Protein AF-A0AAV1J8N4-F1 (afdb_monomer_lite)

Organism: NCBI:txid320188

Foldseek 3Di:
DVVVVVVVVVVVVVVVVVVVVVVVVLVVLVVVVVVVVVVPDDPDDDPDPDPDPDPDDPPPVVVLVVLLVVLVVVDVVVVVCPVVPDDSVVSVVDDSVVSVDDDDDPSVVVSVVSVVVVCVVVVVVVVVVVVVVVVD

Secondary structure (DSSP, 8-state):
--HHHHHHHHHHHHHHHHHHHHHHHHHHHHHHHHHHHHTT-----SSS-SS-TTSTTTTHHHHHHHHHHHHHHHS-HHHHTTTSS--THHHHTS-TTGGGSPPPPHHHHHHHHHHHHHHHHHHHHHHHHHHHHH--

Structure (mmCIF, N/CA/C/O backbone):
data_AF-A0AAV1J8N4-F1
#
_entry.id   AF-A0AAV1J8N4-F1
#
loop_
_atom_site.group_PDB
_atom_site.id
_atom_site.type_symbol
_atom_site.label_atom_id
_atom_site.label_alt_id
_atom_site.label_comp_id
_atom_site.label_asym_id
_atom_site.label_entity_id
_atom_site.label_seq_id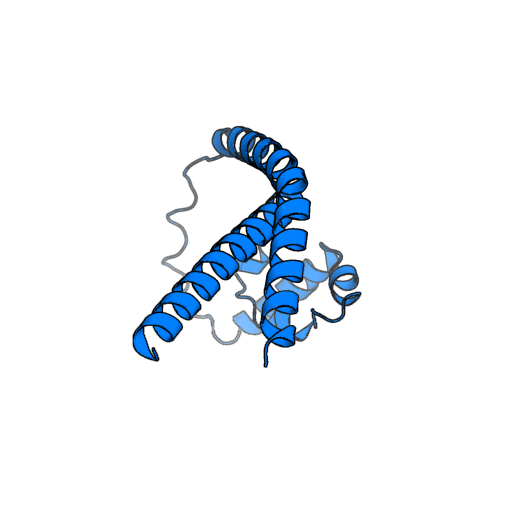
_atom_site.pdbx_PDB_ins_code
_atom_site.Cartn_x
_atom_site.Cartn_y
_atom_site.Cartn_z
_atom_site.occupancy
_atom_site.B_iso_or_equiv
_atom_site.auth_seq_id
_atom_site.auth_comp_id
_atom_site.auth_asym_id
_atom_site.auth_atom_id
_atom_site.pdbx_PDB_model_num
ATOM 1 N N . MET A 1 1 ? 4.725 -0.626 -37.071 1.00 49.56 1 MET A N 1
ATOM 2 C CA . MET A 1 1 ? 5.434 -0.814 -35.779 1.00 49.56 1 MET A CA 1
ATOM 3 C C . MET A 1 1 ? 5.907 0.474 -35.093 1.00 49.56 1 MET A C 1
ATOM 5 O O . MET A 1 1 ? 6.277 0.394 -33.935 1.00 49.56 1 MET A O 1
ATOM 9 N N . ARG A 1 2 ? 5.857 1.662 -35.720 1.00 49.22 2 ARG A N 1
ATOM 10 C CA . ARG A 1 2 ? 6.319 2.912 -35.079 1.00 49.22 2 ARG A CA 1
ATOM 11 C C . ARG A 1 2 ? 5.316 3.543 -34.095 1.00 49.22 2 ARG A C 1
ATOM 13 O O . ARG A 1 2 ? 5.742 4.143 -33.124 1.00 49.22 2 ARG A O 1
ATOM 20 N N . ALA A 1 3 ? 4.008 3.329 -34.265 1.00 41.22 3 ALA A N 1
ATOM 21 C CA . ALA A 1 3 ? 2.974 3.948 -33.421 1.00 41.22 3 ALA A CA 1
ATOM 22 C C . ALA A 1 3 ? 2.861 3.379 -31.986 1.00 41.22 3 ALA A C 1
ATOM 24 O O . ALA A 1 3 ? 2.411 4.082 -31.089 1.00 41.22 3 ALA A O 1
ATOM 25 N N . LYS A 1 4 ? 3.300 2.133 -31.736 1.00 46.66 4 LYS A N 1
ATOM 26 C CA . LYS A 1 4 ? 3.218 1.513 -30.396 1.00 46.66 4 LYS A CA 1
ATOM 27 C C . LYS A 1 4 ? 4.256 2.065 -29.409 1.00 46.66 4 LYS A C 1
ATOM 29 O O . LYS A 1 4 ? 3.995 2.079 -28.213 1.00 46.66 4 LYS A O 1
ATOM 34 N N . LEU A 1 5 ? 5.396 2.558 -29.904 1.00 47.88 5 LEU A N 1
ATOM 35 C CA . LEU A 1 5 ? 6.449 3.141 -29.064 1.00 47.88 5 LEU A CA 1
ATOM 36 C C . LEU A 1 5 ? 6.056 4.530 -28.532 1.00 47.88 5 LEU A C 1
ATOM 38 O O . LEU A 1 5 ? 6.315 4.848 -27.376 1.00 47.88 5 LEU A O 1
ATOM 42 N N . PHE A 1 6 ? 5.380 5.333 -29.359 1.00 48.75 6 PHE A N 1
ATOM 43 C CA . PHE A 1 6 ? 4.929 6.673 -28.971 1.00 48.75 6 PHE A CA 1
ATOM 44 C C . PHE A 1 6 ? 3.809 6.638 -27.930 1.00 48.75 6 PHE A C 1
ATOM 46 O O . PHE A 1 6 ? 3.775 7.496 -27.056 1.00 48.75 6 PHE A O 1
ATOM 53 N N . PHE A 1 7 ? 2.940 5.624 -27.967 1.00 51.53 7 PHE A N 1
ATOM 54 C CA . PHE A 1 7 ? 1.865 5.478 -26.983 1.00 51.53 7 PHE A CA 1
ATOM 55 C C . PHE A 1 7 ? 2.405 5.164 -25.577 1.00 51.53 7 PHE A C 1
ATOM 57 O O . PHE A 1 7 ? 1.922 5.715 -24.593 1.00 51.53 7 PHE A O 1
ATOM 64 N N . GLY A 1 8 ? 3.461 4.344 -25.486 1.00 51.50 8 GLY A N 1
ATOM 65 C CA . GLY A 1 8 ? 4.155 4.081 -24.221 1.00 51.50 8 GLY A CA 1
ATOM 66 C C . GLY A 1 8 ? 4.876 5.317 -23.677 1.00 51.50 8 GLY A C 1
ATOM 67 O O . GLY A 1 8 ? 4.789 5.599 -22.488 1.00 51.50 8 GLY A O 1
ATOM 68 N N . PHE A 1 9 ? 5.517 6.099 -24.550 1.00 52.81 9 PHE A N 1
ATOM 69 C CA . PHE A 1 9 ? 6.196 7.335 -24.155 1.00 52.81 9 PHE A CA 1
ATOM 70 C C . PHE A 1 9 ? 5.212 8.400 -23.647 1.00 52.81 9 PHE A C 1
ATOM 72 O O . PHE A 1 9 ? 5.479 9.029 -22.633 1.00 52.81 9 PHE A O 1
ATOM 79 N N . PHE A 1 10 ? 4.048 8.546 -24.292 1.00 52.50 10 PHE A N 1
ATOM 80 C CA . PHE A 1 10 ? 3.038 9.546 -23.925 1.00 52.50 10 PHE A CA 1
ATOM 81 C C . PHE A 1 10 ? 2.363 9.252 -22.575 1.00 52.50 10 PHE A C 1
ATOM 83 O O . PHE A 1 10 ? 2.146 10.170 -21.786 1.00 52.50 10 PHE A O 1
ATOM 90 N N . ILE A 1 11 ? 2.079 7.976 -22.277 1.00 58.06 11 ILE A N 1
ATOM 91 C CA . ILE A 1 11 ? 1.558 7.559 -20.963 1.00 58.06 11 ILE A CA 1
ATOM 92 C C . ILE A 1 11 ? 2.599 7.831 -19.874 1.00 58.06 11 ILE A C 1
ATOM 94 O O . ILE A 1 11 ? 2.262 8.388 -18.837 1.00 58.06 11 ILE A O 1
ATOM 98 N N . VAL A 1 12 ? 3.869 7.507 -20.128 1.00 54.66 12 VAL A N 1
ATOM 99 C CA . VAL A 1 12 ? 4.956 7.697 -19.158 1.00 54.66 12 VAL A CA 1
ATOM 100 C C . VAL A 1 12 ? 5.231 9.180 -18.904 1.00 54.66 12 VAL A C 1
ATOM 102 O O . VAL A 1 12 ? 5.357 9.575 -17.750 1.00 54.66 12 VAL A O 1
ATOM 105 N N . THR A 1 13 ? 5.247 10.031 -19.933 1.00 55.69 13 THR A N 1
ATOM 106 C CA . THR A 1 13 ? 5.414 11.479 -19.736 1.00 55.69 13 THR A CA 1
ATOM 107 C C . THR A 1 13 ? 4.216 12.105 -19.033 1.00 55.69 13 THR A C 1
ATOM 109 O O . THR A 1 13 ? 4.415 12.966 -18.187 1.00 55.69 13 THR A O 1
ATOM 112 N N . ALA A 1 14 ? 2.988 11.653 -19.312 1.00 54.84 14 ALA A N 1
ATOM 113 C CA . ALA A 1 14 ? 1.802 12.110 -18.586 1.00 54.84 14 ALA A CA 1
ATOM 114 C C . ALA A 1 14 ? 1.826 11.662 -17.113 1.00 54.84 14 ALA A C 1
ATOM 116 O O . ALA A 1 14 ? 1.479 12.441 -16.232 1.00 54.84 14 ALA A O 1
ATOM 117 N N . SER A 1 15 ? 2.303 10.445 -16.826 1.00 56.62 15 SER A N 1
ATOM 118 C CA . SER A 1 15 ? 2.515 9.969 -15.455 1.00 56.62 15 SER A CA 1
ATOM 119 C C . SER A 1 15 ? 3.618 10.735 -14.728 1.00 56.62 15 SER A C 1
ATOM 121 O O . SER A 1 15 ? 3.461 10.972 -13.539 1.00 56.62 15 SER A O 1
ATOM 123 N N . ILE A 1 16 ? 4.692 11.145 -15.413 1.00 55.09 16 ILE A N 1
ATOM 124 C CA . ILE A 1 16 ? 5.792 11.944 -14.843 1.00 55.09 16 ILE A CA 1
ATOM 125 C C . ILE A 1 16 ? 5.352 13.393 -14.585 1.00 55.09 16 ILE A C 1
ATOM 127 O O . ILE A 1 16 ? 5.598 13.901 -13.497 1.00 55.09 16 ILE A O 1
ATOM 131 N N . LEU A 1 17 ? 4.634 14.023 -15.522 1.00 53.66 17 LEU A N 1
ATOM 132 C CA . LEU A 1 17 ? 4.079 15.374 -15.351 1.00 53.66 17 LEU A CA 1
ATOM 133 C C . LEU A 1 17 ? 3.007 15.428 -14.252 1.00 53.66 17 LEU A C 1
ATOM 135 O O . LEU A 1 17 ? 3.000 16.366 -13.467 1.00 53.66 17 LEU A O 1
ATOM 139 N N . CYS A 1 18 ? 2.150 14.406 -14.123 1.00 51.72 18 CYS A N 1
ATOM 140 C CA . CYS A 1 18 ? 1.271 14.284 -12.953 1.00 51.72 18 CYS A CA 1
ATOM 141 C C . CYS A 1 18 ? 2.035 13.909 -11.671 1.00 51.72 18 CYS A C 1
ATOM 143 O O . CYS A 1 18 ? 1.559 14.202 -10.578 1.00 51.72 18 CYS A O 1
ATOM 145 N N . CYS A 1 19 ? 3.196 13.256 -11.776 1.00 46.78 19 CYS A N 1
ATOM 146 C CA . CYS A 1 19 ? 4.020 12.906 -10.621 1.00 46.78 19 CYS A CA 1
ATOM 147 C C . CYS A 1 19 ? 4.691 14.128 -10.006 1.00 46.78 19 CYS A C 1
ATOM 149 O O . CYS A 1 19 ? 4.812 14.160 -8.795 1.00 46.78 19 CYS A O 1
ATOM 151 N N . GLU A 1 20 ? 5.142 15.108 -10.789 1.00 52.09 20 GLU A N 1
ATOM 152 C CA . GLU A 1 20 ? 5.935 16.231 -10.268 1.00 52.09 20 GLU A CA 1
ATOM 153 C C . GLU A 1 20 ? 5.141 17.100 -9.270 1.00 52.09 20 GLU A C 1
ATOM 155 O O . GLU A 1 20 ? 5.650 17.419 -8.195 1.00 52.09 20 GLU A O 1
ATOM 160 N N . ASP A 1 21 ? 3.854 17.349 -9.544 1.00 54.28 21 ASP A N 1
ATOM 161 C CA . ASP A 1 21 ? 2.929 18.006 -8.604 1.00 54.28 21 ASP A CA 1
ATOM 162 C C . ASP A 1 21 ? 2.623 17.135 -7.370 1.00 54.28 21 ASP A C 1
ATOM 164 O O . ASP A 1 21 ? 2.576 17.611 -6.233 1.00 54.28 21 ASP A O 1
ATOM 168 N N . VAL A 1 22 ? 2.456 15.827 -7.575 1.00 54.03 22 VAL A N 1
ATOM 169 C CA . VAL A 1 22 ? 2.118 14.870 -6.510 1.00 54.03 22 VAL A CA 1
ATOM 170 C C . VAL A 1 22 ? 3.316 14.598 -5.589 1.00 54.03 22 VAL A C 1
ATOM 172 O O . VAL A 1 22 ? 3.148 14.455 -4.379 1.00 54.03 22 VAL A O 1
ATOM 175 N N . TYR A 1 23 ? 4.536 14.571 -6.123 1.00 57.00 23 TYR A N 1
ATOM 176 C CA . TYR A 1 23 ? 5.769 14.338 -5.375 1.00 57.00 23 TYR A CA 1
ATOM 177 C C . TYR A 1 23 ? 6.017 15.444 -4.365 1.00 57.00 23 TYR A C 1
ATOM 179 O O . TYR A 1 23 ? 6.285 15.134 -3.209 1.00 57.00 23 TYR A O 1
ATOM 187 N N . GLY A 1 24 ? 5.898 16.709 -4.781 1.00 58.31 24 GLY A N 1
ATOM 188 C CA . GLY A 1 24 ? 6.074 17.846 -3.882 1.00 58.31 24 GLY A CA 1
ATOM 189 C C . GLY A 1 24 ? 5.105 17.774 -2.705 1.00 58.31 24 GLY A C 1
ATOM 190 O O . GLY A 1 24 ? 5.514 17.877 -1.553 1.00 58.31 24 GLY A O 1
ATOM 191 N N . GLN A 1 25 ? 3.831 17.498 -2.979 1.00 58.16 25 GLN A N 1
ATOM 192 C CA . GLN A 1 25 ? 2.790 17.438 -1.954 1.00 58.16 25 GLN A CA 1
ATOM 193 C C . GLN A 1 25 ? 2.945 16.228 -1.010 1.00 58.16 25 GLN A C 1
ATOM 195 O O . GLN A 1 25 ? 2.780 16.364 0.202 1.00 58.16 25 GLN A O 1
ATOM 200 N N . ILE A 1 26 ? 3.336 15.060 -1.537 1.00 60.53 26 ILE A N 1
ATOM 201 C CA . ILE A 1 26 ? 3.567 13.845 -0.742 1.00 60.53 26 ILE A CA 1
ATOM 202 C C . ILE A 1 26 ? 4.833 13.959 0.112 1.00 60.53 26 ILE A C 1
ATOM 204 O O . ILE A 1 26 ? 4.809 13.516 1.257 1.00 60.53 26 ILE A O 1
ATOM 208 N N . LEU A 1 27 ? 5.926 14.543 -0.394 1.00 63.72 27 LEU A N 1
ATOM 209 C CA . LEU A 1 27 ? 7.192 14.620 0.348 1.00 63.72 27 LEU A CA 1
ATOM 210 C C . LEU A 1 27 ? 7.038 15.448 1.628 1.00 63.72 27 LEU A C 1
ATOM 212 O O . LEU A 1 27 ? 7.430 14.983 2.696 1.00 63.72 27 LEU A O 1
ATOM 216 N N . TRP A 1 28 ? 6.368 16.602 1.541 1.00 56.53 28 TRP A N 1
ATOM 217 C CA . TRP A 1 28 ? 6.070 17.441 2.706 1.00 56.53 28 TRP A CA 1
ATOM 218 C C . TRP A 1 28 ? 5.165 16.732 3.725 1.00 56.53 28 TRP A C 1
ATOM 220 O O . TRP A 1 28 ? 5.409 16.808 4.927 1.00 56.53 28 TRP A O 1
ATOM 230 N N . GLN A 1 29 ? 4.155 15.987 3.267 1.00 61.59 29 GLN A N 1
ATOM 231 C CA . GLN A 1 29 ? 3.257 15.240 4.158 1.00 61.59 29 GLN A CA 1
ATOM 232 C C . GLN A 1 29 ? 3.924 14.030 4.821 1.00 61.59 29 GLN A C 1
ATOM 234 O O . GLN A 1 29 ? 3.640 13.716 5.978 1.00 61.59 29 GLN A O 1
ATOM 239 N N . VAL A 1 30 ? 4.795 13.332 4.092 1.00 62.72 30 VAL A N 1
ATOM 240 C CA . VAL A 1 30 ? 5.570 12.205 4.617 1.00 62.72 30 VAL A CA 1
ATOM 241 C C . VAL A 1 30 ? 6.550 12.703 5.669 1.00 62.72 30 VAL A C 1
ATOM 243 O O . VAL A 1 30 ? 6.632 12.105 6.737 1.00 62.72 30 VAL A O 1
ATOM 246 N N . GLU A 1 31 ? 7.256 13.800 5.408 1.00 65.38 31 GLU A N 1
ATOM 247 C CA . GLU A 1 31 ? 8.234 14.352 6.342 1.00 65.38 31 GLU A CA 1
ATOM 248 C C . GLU A 1 31 ? 7.577 14.821 7.651 1.00 65.38 31 GLU A C 1
ATOM 250 O O . GLU A 1 31 ? 8.049 14.456 8.730 1.00 65.38 31 GLU A O 1
ATOM 255 N N . ASP A 1 32 ? 6.424 15.493 7.571 1.00 64.81 32 ASP A N 1
ATOM 256 C CA . ASP A 1 32 ? 5.639 15.909 8.741 1.00 64.81 32 ASP A CA 1
ATOM 257 C C . ASP A 1 32 ? 5.104 14.706 9.549 1.00 64.81 32 ASP A C 1
ATOM 259 O O . ASP A 1 32 ? 5.248 14.636 10.776 1.00 64.81 32 ASP A O 1
ATOM 263 N N . TYR A 1 33 ? 4.584 13.676 8.869 1.00 64.56 33 TYR A N 1
ATOM 264 C CA . TYR A 1 33 ? 4.118 12.452 9.527 1.00 64.56 33 TYR A CA 1
ATOM 265 C C . TYR A 1 33 ? 5.260 11.668 10.189 1.00 64.56 33 TYR A C 1
ATOM 267 O O . TYR A 1 33 ? 5.112 11.175 11.314 1.00 64.56 33 TYR A O 1
ATOM 275 N N . PHE A 1 34 ? 6.411 11.546 9.521 1.00 65.38 34 PHE A N 1
ATOM 276 C CA . PHE A 1 34 ? 7.592 10.880 10.074 1.00 65.38 34 PHE A CA 1
ATOM 277 C C . PHE A 1 34 ? 8.211 11.661 11.234 1.00 65.38 34 PHE A C 1
ATOM 279 O O . PHE A 1 34 ? 8.753 11.036 12.149 1.00 65.38 34 PHE A O 1
ATOM 286 N N . TYR A 1 35 ? 8.137 12.993 11.220 1.00 63.28 35 TYR A N 1
ATOM 287 C CA . TYR A 1 35 ? 8.577 13.834 12.329 1.00 63.28 35 TYR A CA 1
ATOM 288 C C . TYR A 1 35 ? 7.689 13.615 13.563 1.00 63.28 35 TYR A C 1
ATOM 290 O O . TYR A 1 35 ? 8.186 13.251 14.628 1.00 63.28 35 TYR A O 1
ATOM 298 N N . ASN A 1 36 ? 6.367 13.688 13.393 1.00 59.53 36 ASN A N 1
ATOM 299 C CA . ASN A 1 36 ? 5.392 13.522 14.475 1.00 59.53 36 ASN A CA 1
ATOM 300 C C . ASN A 1 36 ? 5.317 12.074 15.018 1.00 59.53 36 ASN A C 1
ATOM 302 O O . ASN A 1 36 ? 5.030 11.836 16.190 1.00 59.53 36 ASN A O 1
ATOM 306 N N . SER A 1 37 ? 5.611 11.074 14.180 1.00 60.25 37 SER A N 1
ATOM 307 C CA . SER A 1 37 ? 5.603 9.657 14.583 1.00 60.25 37 SER A CA 1
ATOM 308 C C . SER A 1 37 ? 6.862 9.222 15.337 1.00 60.25 37 SER A C 1
ATOM 310 O O . SER A 1 37 ? 6.829 8.218 16.053 1.00 60.25 37 SER A O 1
ATOM 312 N N . ARG A 1 38 ? 7.984 9.943 15.189 1.00 56.56 38 ARG A N 1
ATOM 313 C CA . ARG A 1 38 ? 9.251 9.591 15.852 1.00 56.56 38 ARG A CA 1
ATOM 314 C C . ARG A 1 38 ? 9.213 9.842 17.360 1.00 56.56 38 ARG A C 1
ATOM 316 O O . ARG A 1 38 ? 9.860 9.110 18.100 1.00 56.56 38 ARG A O 1
ATOM 323 N N . ASP A 1 39 ? 8.412 10.807 17.798 1.00 51.28 39 ASP A N 1
ATOM 324 C CA . ASP A 1 39 ? 8.281 11.215 19.201 1.00 51.28 39 ASP A CA 1
ATOM 325 C C . ASP A 1 39 ? 7.485 10.205 20.064 1.00 51.28 39 ASP A C 1
ATOM 327 O O . ASP A 1 39 ? 7.568 10.202 21.286 1.00 51.28 39 ASP A O 1
ATOM 331 N N . LYS A 1 40 ? 6.738 9.273 19.446 1.00 48.16 40 LYS A N 1
ATOM 332 C CA . LYS A 1 40 ? 5.795 8.379 20.157 1.00 48.16 40 LYS A CA 1
ATOM 333 C C . LYS A 1 40 ? 6.268 6.937 20.374 1.00 48.16 40 LYS A C 1
ATOM 335 O O . LYS A 1 40 ? 5.495 6.107 20.855 1.00 48.16 40 LYS A O 1
ATOM 340 N N . ARG A 1 41 ? 7.506 6.579 20.018 1.00 52.72 41 ARG A N 1
ATOM 341 C CA . ARG A 1 41 ? 7.981 5.184 20.109 1.00 52.72 41 ARG A CA 1
ATOM 342 C C . ARG A 1 41 ? 8.534 4.858 21.507 1.00 52.72 41 ARG A C 1
ATOM 344 O O . ARG A 1 41 ? 9.730 4.978 21.739 1.00 52.72 41 ARG A O 1
ATOM 351 N N . SER A 1 42 ? 7.663 4.399 22.412 1.00 45.94 42 SER A N 1
ATOM 352 C CA . SER A 1 42 ? 8.048 3.763 23.689 1.00 45.94 42 SER A CA 1
ATOM 353 C C . SER A 1 42 ? 8.425 2.273 23.489 1.00 45.94 42 SER A C 1
ATOM 355 O O . SER A 1 42 ? 7.727 1.586 22.736 1.00 45.94 42 SER A O 1
ATOM 357 N N . PRO A 1 43 ? 9.501 1.739 24.111 1.00 49.16 43 PRO A N 1
ATOM 358 C CA . PRO A 1 43 ? 10.091 0.438 23.766 1.00 49.16 43 PRO A CA 1
ATOM 359 C C . PRO A 1 43 ? 9.670 -0.747 24.673 1.00 49.16 43 PRO A C 1
ATOM 361 O O . PRO A 1 43 ? 10.539 -1.448 25.180 1.00 49.16 43 PRO A O 1
ATOM 364 N N . GLU A 1 44 ? 8.375 -1.036 24.877 1.00 47.81 44 GLU A N 1
ATOM 365 C CA . GLU A 1 44 ? 7.959 -2.072 25.865 1.00 47.81 44 GLU A CA 1
ATOM 366 C C . GLU A 1 44 ? 7.167 -3.292 25.342 1.00 47.81 44 GLU A C 1
ATOM 368 O O . GLU A 1 44 ? 6.683 -4.099 26.132 1.00 47.81 44 GLU A O 1
ATOM 373 N N . ILE A 1 45 ? 7.059 -3.528 24.030 1.00 52.94 45 ILE A N 1
ATOM 374 C CA . ILE A 1 45 ? 6.225 -4.633 23.491 1.00 52.94 45 ILE A CA 1
ATOM 375 C C . ILE A 1 45 ? 7.083 -5.722 22.827 1.00 52.94 45 ILE A C 1
ATOM 377 O O . ILE A 1 45 ? 6.845 -6.132 21.697 1.00 52.94 45 ILE A O 1
ATOM 381 N N . GLY A 1 46 ? 8.141 -6.164 23.514 1.00 43.38 46 GLY A N 1
ATOM 382 C CA . GLY A 1 46 ? 9.086 -7.162 22.988 1.00 43.38 46 GLY A CA 1
ATOM 383 C C . GLY A 1 46 ? 9.020 -8.554 23.626 1.00 43.38 46 GLY A C 1
ATOM 384 O O . GLY A 1 46 ? 9.537 -9.501 23.044 1.00 43.38 46 GLY A O 1
ATOM 385 N N . GLN A 1 47 ? 8.411 -8.718 24.808 1.00 43.19 47 GLN A N 1
ATOM 386 C CA . GLN A 1 47 ? 8.650 -9.919 25.633 1.00 43.19 47 GLN A CA 1
ATOM 387 C C . GLN A 1 47 ? 7.441 -10.830 25.898 1.00 43.19 47 GLN A C 1
ATOM 389 O O . GLN A 1 47 ? 7.608 -11.875 26.518 1.00 43.19 47 GLN A O 1
ATOM 394 N N . LYS A 1 48 ? 6.230 -10.519 25.415 1.00 43.84 48 LYS A N 1
ATOM 395 C CA . LYS A 1 48 ? 5.014 -11.242 25.848 1.00 43.84 48 LYS A CA 1
ATOM 396 C C . LYS A 1 48 ? 4.507 -12.364 24.922 1.00 43.84 48 LYS A C 1
ATOM 398 O O . LYS A 1 48 ? 3.357 -12.768 25.057 1.00 43.84 48 LYS A O 1
ATOM 403 N N . TYR A 1 49 ? 5.322 -12.871 23.990 1.00 47.72 49 TYR A N 1
ATOM 404 C CA . TYR A 1 49 ? 4.842 -13.762 22.912 1.00 47.72 49 TYR A CA 1
ATOM 405 C C . TYR A 1 49 ? 5.324 -15.225 22.952 1.00 47.72 49 TYR A C 1
ATOM 407 O O . TYR A 1 49 ? 4.943 -15.997 22.079 1.00 47.72 49 TYR A O 1
ATOM 415 N N . ALA A 1 50 ? 6.103 -15.658 23.948 1.00 44.97 50 ALA A N 1
ATOM 416 C CA . ALA A 1 50 ? 6.706 -17.000 23.922 1.00 44.97 50 ALA A CA 1
ATOM 417 C C . ALA A 1 50 ? 5.918 -18.127 24.640 1.00 44.97 50 ALA A C 1
ATOM 419 O O . ALA A 1 50 ? 6.335 -19.277 24.557 1.00 44.97 50 ALA A O 1
ATOM 420 N N . GLU A 1 51 ? 4.790 -17.858 25.315 1.00 47.03 51 GLU A N 1
ATOM 421 C CA . GLU A 1 51 ? 4.208 -18.819 26.287 1.00 47.03 51 GLU A CA 1
ATOM 422 C C . GLU A 1 51 ? 2.829 -19.423 25.917 1.00 47.03 51 GLU A C 1
ATOM 424 O O . GLU A 1 51 ? 2.221 -20.118 26.722 1.00 47.03 51 GLU A O 1
ATOM 429 N N . SER A 1 52 ? 2.299 -19.222 24.702 1.00 52.00 52 SER A N 1
ATOM 430 C CA . SER A 1 52 ? 0.888 -19.573 24.389 1.00 52.00 52 SER A CA 1
ATOM 431 C C . SER A 1 52 ? 0.645 -20.755 23.427 1.00 52.00 52 SER A C 1
ATOM 433 O O . SER A 1 52 ? -0.480 -20.943 22.962 1.00 52.00 52 SER A O 1
ATOM 435 N N . ASN A 1 53 ? 1.644 -21.596 23.138 1.00 56.97 53 ASN A N 1
ATOM 436 C CA . ASN A 1 53 ? 1.586 -22.540 22.003 1.00 56.97 53 ASN A CA 1
ATOM 437 C C . ASN A 1 53 ? 0.993 -23.949 22.253 1.00 56.97 53 ASN A C 1
ATOM 439 O O . ASN A 1 53 ? 1.126 -24.799 21.378 1.00 56.97 53 ASN A O 1
ATOM 443 N N . ALA A 1 54 ? 0.311 -24.244 23.368 1.00 51.97 54 ALA A N 1
ATOM 444 C CA . ALA A 1 54 ? -0.119 -25.631 23.657 1.00 51.97 54 ALA A CA 1
ATOM 445 C C . ALA A 1 54 ? -1.637 -25.931 23.597 1.00 51.97 54 ALA A C 1
ATOM 447 O O . ALA A 1 54 ? -2.018 -27.090 23.729 1.00 51.97 54 ALA A O 1
ATOM 448 N N . THR A 1 55 ? -2.522 -24.953 23.358 1.00 52.06 55 THR A N 1
ATOM 449 C CA . THR A 1 55 ? -3.994 -25.167 23.464 1.00 52.06 55 THR A CA 1
ATOM 450 C C . THR A 1 55 ? -4.832 -24.621 22.297 1.00 52.06 55 THR A C 1
ATOM 452 O O . THR A 1 55 ? -6.059 -24.577 22.370 1.00 52.06 55 THR A O 1
ATOM 455 N N . GLN A 1 56 ? -4.206 -24.207 21.194 1.00 53.47 56 GLN A N 1
ATOM 456 C CA . GLN A 1 56 ? -4.804 -23.244 20.259 1.00 53.47 56 GLN A CA 1
ATOM 457 C C . GLN A 1 56 ? -5.714 -23.781 19.138 1.00 53.47 56 GLN A C 1
ATOM 459 O O . GLN A 1 56 ? -6.285 -22.971 18.425 1.00 53.47 56 GLN A O 1
ATOM 464 N N . LEU A 1 57 ? -5.949 -25.078 18.939 1.00 53.28 57 LEU A N 1
ATOM 465 C CA . LEU A 1 57 ? -6.579 -25.508 17.670 1.00 53.28 57 LEU A CA 1
ATOM 466 C C . LEU A 1 57 ? -8.122 -25.483 17.612 1.00 53.28 57 LEU A C 1
ATOM 468 O O . LEU A 1 57 ? -8.663 -25.413 16.517 1.00 53.28 57 LEU A O 1
ATOM 472 N N . ASN A 1 58 ? -8.841 -25.438 18.743 1.00 53.97 58 ASN A N 1
ATOM 473 C CA . ASN A 1 58 ? -10.313 -25.270 18.751 1.00 53.97 58 ASN A CA 1
ATOM 474 C C . ASN A 1 58 ? -10.780 -23.876 19.213 1.00 53.97 58 ASN A C 1
ATOM 476 O O . ASN A 1 58 ? -11.907 -23.477 18.932 1.00 53.97 58 ASN A O 1
ATOM 480 N N . GLY A 1 59 ? -9.922 -23.126 19.912 1.00 58.75 59 GLY A N 1
ATOM 481 C CA . GLY A 1 59 ? -10.220 -21.767 20.375 1.00 58.75 59 GLY A CA 1
ATOM 482 C C . GLY A 1 59 ? -9.874 -20.672 19.362 1.00 58.75 59 GLY A C 1
ATOM 483 O O . GLY A 1 59 ? -10.494 -19.614 19.385 1.00 58.75 59 GLY A O 1
ATOM 484 N N . THR A 1 60 ? -8.922 -20.916 18.456 1.00 63.22 60 THR A N 1
ATOM 485 C CA . THR A 1 60 ? -8.448 -19.912 17.484 1.00 63.22 60 THR A CA 1
ATOM 486 C C . THR A 1 60 ? -9.521 -19.514 16.489 1.00 63.22 60 THR A C 1
ATOM 488 O O . THR A 1 60 ? -9.833 -18.338 16.413 1.00 63.22 60 THR A O 1
ATOM 491 N N . SER A 1 61 ? -10.193 -20.452 15.808 1.00 65.25 61 SER A N 1
ATOM 492 C CA . SER A 1 61 ? -11.198 -20.057 14.798 1.00 65.25 61 SER A CA 1
ATOM 493 C C . SER A 1 61 ? -12.393 -19.290 15.388 1.00 65.25 61 SER A C 1
ATOM 495 O O . SER A 1 61 ? -12.950 -18.405 14.737 1.00 65.25 61 SER A O 1
ATOM 497 N N . LEU A 1 62 ? -12.767 -19.581 16.640 1.00 72.38 62 LEU A N 1
ATOM 498 C CA . LEU A 1 62 ? -13.844 -18.880 17.341 1.00 72.38 62 LEU A CA 1
ATOM 499 C C . LEU A 1 62 ? -13.394 -17.479 17.787 1.00 72.38 62 LEU A C 1
ATOM 501 O O . LEU A 1 62 ? -14.154 -16.517 17.668 1.00 72.38 62 LEU A O 1
ATOM 505 N N . ASN A 1 63 ? -12.139 -17.344 18.226 1.00 80.75 63 ASN A N 1
ATOM 506 C CA . ASN A 1 63 ? -11.529 -16.050 18.527 1.00 80.75 63 ASN A CA 1
ATOM 507 C C . ASN A 1 63 ? -11.326 -15.199 17.264 1.00 80.75 63 ASN A C 1
ATOM 509 O O . ASN A 1 63 ? -11.638 -14.011 17.290 1.00 80.75 63 ASN A O 1
ATOM 513 N N . HIS A 1 64 ? -10.903 -15.804 16.154 1.00 82.88 64 HIS A N 1
ATOM 514 C CA . HIS A 1 64 ? -10.732 -15.161 14.854 1.00 82.88 64 HIS A CA 1
ATOM 515 C C . HIS A 1 64 ? -12.032 -14.520 14.363 1.00 82.88 64 HIS A C 1
ATOM 517 O O . HIS A 1 64 ? -12.070 -13.323 14.084 1.00 82.88 64 HIS A O 1
ATOM 523 N N . LYS A 1 65 ? -13.133 -15.285 14.354 1.00 84.50 65 LYS A N 1
ATOM 524 C CA . LYS A 1 65 ? -14.457 -14.768 13.971 1.00 84.50 65 LYS A CA 1
ATOM 525 C C . LYS A 1 65 ? -14.901 -13.606 14.856 1.00 84.50 65 LYS A C 1
ATOM 527 O O . LYS A 1 65 ? -15.382 -12.596 14.359 1.00 84.50 65 LYS A O 1
ATOM 532 N N . ARG A 1 66 ? -14.680 -13.707 16.170 1.00 85.44 66 ARG A N 1
ATOM 533 C CA . ARG A 1 66 ? -15.016 -12.633 17.114 1.00 85.44 66 ARG A CA 1
ATOM 534 C C . ARG A 1 66 ? -14.184 -11.366 16.882 1.00 85.44 66 ARG A C 1
ATOM 536 O O . ARG A 1 66 ? -14.703 -10.257 17.027 1.00 85.44 66 ARG A O 1
ATOM 543 N N . LEU A 1 67 ? -12.903 -11.515 16.543 1.00 85.38 67 LEU A N 1
ATOM 544 C CA . LEU A 1 67 ? -12.026 -10.398 16.189 1.00 85.38 67 LEU A CA 1
ATOM 545 C C . LEU A 1 67 ? -12.486 -9.731 14.892 1.00 85.38 67 LEU A C 1
ATOM 547 O O . LEU A 1 67 ? -12.555 -8.506 14.850 1.00 85.38 67 LEU A O 1
ATOM 551 N N . LEU A 1 68 ? -12.870 -10.516 13.885 1.00 87.00 68 LEU A N 1
ATOM 552 C CA . LEU A 1 68 ? -13.413 -10.003 12.629 1.00 87.00 68 LEU A CA 1
ATOM 553 C C . LEU A 1 68 ? -14.720 -9.234 12.821 1.00 87.00 68 LEU A C 1
ATOM 555 O O . LEU A 1 68 ? -14.830 -8.118 12.323 1.00 87.00 68 LEU A O 1
ATOM 559 N N . ASP A 1 69 ? -15.673 -9.761 13.591 1.00 86.75 69 ASP A N 1
ATOM 560 C CA . ASP A 1 69 ? -16.927 -9.053 13.887 1.00 86.75 69 ASP A CA 1
ATOM 561 C C . ASP A 1 69 ? -16.664 -7.722 14.603 1.00 86.75 69 ASP A C 1
ATOM 563 O O . ASP A 1 69 ? -17.249 -6.681 14.285 1.00 86.75 69 ASP A O 1
ATOM 567 N N . THR A 1 70 ? -15.719 -7.732 15.546 1.00 86.88 70 THR A N 1
ATOM 568 C CA . THR A 1 70 ? -15.294 -6.520 16.255 1.00 86.88 70 THR A CA 1
ATOM 569 C C . THR A 1 70 ? -14.629 -5.525 15.300 1.00 86.88 70 THR A C 1
ATOM 571 O O . THR A 1 70 ? -14.879 -4.323 15.391 1.00 86.88 70 THR A O 1
ATOM 574 N N . PHE A 1 71 ? -13.802 -6.011 14.372 1.00 86.56 71 PHE A N 1
ATOM 575 C CA . PHE A 1 71 ? -13.113 -5.200 13.373 1.00 86.56 71 PHE A CA 1
ATOM 576 C C . PHE A 1 71 ? -14.100 -4.552 12.394 1.00 86.56 71 PHE A C 1
ATOM 578 O O . PHE A 1 71 ? -14.052 -3.337 12.212 1.00 86.56 71 PHE A O 1
ATOM 585 N N . LYS A 1 72 ? -15.046 -5.331 11.848 1.00 87.19 72 LYS A N 1
ATOM 586 C CA . LYS A 1 72 ? -16.114 -4.855 10.950 1.00 87.19 72 LYS A CA 1
ATOM 587 C C . LYS A 1 72 ? -17.028 -3.827 11.618 1.00 87.19 72 LYS A C 1
ATOM 589 O O . LYS A 1 72 ? -17.484 -2.899 10.970 1.00 87.19 72 LYS A O 1
ATOM 594 N N . THR A 1 73 ? -17.268 -3.959 12.924 1.00 85.94 73 THR A N 1
ATOM 595 C CA . THR A 1 73 ? -18.064 -2.976 13.681 1.00 85.94 73 THR A CA 1
ATOM 596 C C . THR A 1 73 ? -17.295 -1.674 13.919 1.00 85.94 73 THR A C 1
ATOM 598 O O . THR A 1 73 ? -17.883 -0.597 13.973 1.00 85.94 73 THR A O 1
ATOM 601 N N . ARG A 1 74 ? -15.974 -1.763 14.113 1.00 85.75 74 ARG A N 1
ATOM 602 C CA . ARG A 1 74 ? -15.128 -0.616 14.467 1.00 85.75 74 ARG A CA 1
ATOM 603 C C . ARG A 1 74 ? -14.718 0.219 13.255 1.00 85.75 74 ARG A C 1
ATOM 605 O O . ARG A 1 74 ? -14.458 1.408 13.423 1.00 85.75 74 ARG A O 1
ATOM 612 N N . TRP A 1 75 ? -14.645 -0.386 12.073 1.00 82.50 75 TRP A N 1
ATOM 613 C CA . TRP A 1 75 ? -14.131 0.255 10.865 1.00 82.50 75 TRP A CA 1
ATOM 614 C C . TRP A 1 75 ? -15.129 0.148 9.712 1.00 82.50 75 TRP A C 1
ATOM 616 O O . TRP A 1 75 ? -15.775 -0.889 9.577 1.00 82.50 75 TRP A O 1
ATOM 626 N N . PRO A 1 76 ? -15.243 1.177 8.852 1.00 81.56 76 PRO A N 1
ATOM 627 C CA . PRO A 1 76 ? -16.184 1.184 7.736 1.00 81.56 76 PRO A CA 1
ATOM 628 C C . PRO A 1 76 ? -15.676 0.309 6.578 1.00 81.56 76 PRO A C 1
ATOM 630 O O . PRO A 1 76 ? -15.338 0.789 5.501 1.00 81.56 76 PRO A O 1
ATOM 633 N N . VAL A 1 77 ? -15.619 -1.007 6.798 1.00 80.44 77 VAL A N 1
ATOM 634 C CA . VAL A 1 77 ? -15.194 -2.007 5.801 1.00 80.44 77 VAL A CA 1
ATOM 635 C C . VAL A 1 77 ? -16.080 -1.960 4.549 1.00 80.44 77 VAL A C 1
ATOM 637 O O . VAL A 1 77 ? -15.632 -2.275 3.448 1.00 80.44 77 VAL A O 1
ATOM 640 N N . GLU A 1 78 ? -17.324 -1.502 4.688 1.00 79.50 78 GLU A N 1
ATOM 641 C CA . GLU A 1 78 ? -18.262 -1.402 3.570 1.00 79.50 78 GLU A CA 1
ATOM 642 C C . GLU A 1 78 ? -17.835 -0.387 2.507 1.00 79.50 78 GLU A C 1
ATOM 644 O O . GLU A 1 78 ? -18.086 -0.607 1.323 1.00 79.50 78 GLU A O 1
ATOM 649 N N . GLU A 1 79 ? -17.117 0.670 2.894 1.00 78.94 79 GLU A N 1
ATOM 650 C CA . GLU A 1 79 ? -16.554 1.643 1.949 1.00 78.94 79 GLU A CA 1
ATOM 6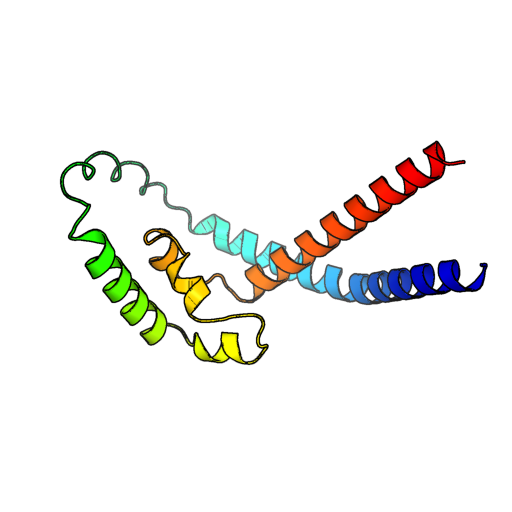51 C C . GLU A 1 79 ? -15.471 0.997 1.072 1.00 78.94 79 GLU A C 1
ATOM 653 O O . GLU A 1 79 ? -15.313 1.327 -0.102 1.00 78.94 79 GLU A O 1
ATOM 658 N N . TRP A 1 80 ? -14.755 -0.002 1.596 1.00 79.25 80 TRP A N 1
ATOM 659 C CA . TRP A 1 80 ? -13.699 -0.687 0.845 1.00 79.25 80 TRP A CA 1
ATOM 660 C C . TRP A 1 80 ? -14.272 -1.519 -0.308 1.00 79.25 80 TRP A C 1
ATOM 662 O O . TRP A 1 80 ? -13.595 -1.750 -1.312 1.00 79.25 80 TRP A O 1
ATOM 672 N N . ARG A 1 81 ? -15.541 -1.931 -0.204 1.00 77.38 81 ARG A N 1
ATOM 673 C CA . ARG A 1 81 ? -16.250 -2.707 -1.231 1.00 77.38 81 ARG A CA 1
ATOM 674 C C . ARG A 1 81 ? -16.707 -1.857 -2.415 1.00 77.38 81 ARG A C 1
ATOM 676 O O . ARG A 1 81 ? -16.969 -2.419 -3.480 1.00 77.38 81 ARG A O 1
ATOM 683 N N . GLU A 1 82 ? -16.774 -0.533 -2.269 1.00 80.69 82 GLU A N 1
ATOM 684 C CA . GLU A 1 82 ? -17.299 0.378 -3.296 1.00 80.69 82 GLU A CA 1
ATOM 685 C C . GLU A 1 82 ? -16.538 0.249 -4.625 1.00 80.69 82 GLU A C 1
ATOM 687 O O . GLU A 1 82 ? -17.132 0.206 -5.704 1.00 80.69 82 GLU A O 1
ATOM 692 N N . PHE A 1 83 ? -15.220 0.058 -4.549 1.00 72.75 83 PHE A N 1
ATOM 693 C CA . PHE A 1 83 ? -14.359 -0.056 -5.725 1.00 72.75 83 PHE A CA 1
ATOM 694 C C . PHE A 1 83 ? -14.223 -1.486 -6.277 1.00 72.75 83 PHE A C 1
ATOM 696 O O . PHE A 1 83 ? -13.466 -1.702 -7.220 1.00 72.75 83 PHE A O 1
ATOM 703 N N . ARG A 1 84 ? -14.930 -2.476 -5.710 1.00 74.12 84 ARG A N 1
ATOM 704 C CA . ARG A 1 84 ? -14.861 -3.920 -6.044 1.00 74.12 84 ARG A CA 1
ATOM 705 C C . ARG A 1 84 ? -13.474 -4.580 -5.986 1.00 74.12 84 ARG A C 1
ATOM 707 O O . ARG A 1 84 ? -13.369 -5.767 -6.279 1.00 74.12 84 ARG A O 1
ATOM 714 N N . TYR A 1 85 ? -12.425 -3.863 -5.592 1.00 75.38 85 TYR A N 1
ATOM 715 C CA . TYR A 1 85 ? -11.087 -4.427 -5.376 1.00 75.38 85 TYR A CA 1
ATOM 716 C C . TYR A 1 85 ? -10.968 -5.204 -4.060 1.00 75.38 85 TYR A C 1
ATOM 718 O O . TYR A 1 85 ? -9.932 -5.809 -3.799 1.00 75.38 85 TYR A O 1
ATOM 726 N N . PHE A 1 86 ? -12.014 -5.180 -3.236 1.00 82.44 86 PHE A N 1
ATOM 727 C CA . PHE A 1 86 ? -12.046 -5.801 -1.925 1.00 82.44 86 PHE A CA 1
ATOM 728 C C . PHE A 1 86 ? -13.294 -6.671 -1.760 1.00 82.44 86 PHE A C 1
ATOM 730 O O . PHE A 1 86 ? -14.387 -6.321 -2.212 1.00 82.44 86 PHE A O 1
ATOM 737 N N . THR A 1 87 ? -13.117 -7.813 -1.106 1.00 83.12 87 THR A N 1
ATOM 738 C CA . THR A 1 87 ? -14.159 -8.801 -0.801 1.00 83.12 87 THR A CA 1
ATOM 739 C C . THR A 1 87 ? -13.967 -9.270 0.637 1.00 83.12 87 THR A C 1
ATOM 741 O O . THR A 1 87 ? -12.833 -9.341 1.105 1.00 83.12 87 THR A O 1
ATOM 744 N N . ASP A 1 88 ? -15.047 -9.601 1.337 1.00 81.62 88 ASP A N 1
ATOM 745 C CA . ASP A 1 88 ? -14.991 -10.004 2.748 1.00 81.62 88 ASP A CA 1
ATOM 746 C C . ASP A 1 88 ? -14.081 -11.213 2.994 1.00 81.62 88 ASP A C 1
ATOM 748 O O . ASP A 1 88 ? -13.409 -11.258 4.021 1.00 81.62 88 ASP A O 1
ATOM 752 N N . ASP A 1 89 ? -13.985 -12.120 2.020 1.00 84.62 89 ASP A N 1
ATOM 753 C CA . ASP A 1 89 ? -13.101 -13.287 2.054 1.00 84.62 89 ASP A CA 1
ATOM 754 C C . ASP A 1 89 ? -11.636 -12.891 2.303 1.00 84.62 89 ASP A C 1
ATOM 756 O O . ASP A 1 89 ? -10.889 -13.637 2.927 1.00 84.62 89 ASP A O 1
ATOM 760 N N . TYR A 1 90 ? -11.207 -11.696 1.874 1.00 84.19 90 TYR A N 1
ATOM 761 C CA . TYR A 1 90 ? -9.850 -11.211 2.133 1.00 84.19 90 TYR A CA 1
ATOM 762 C C . TYR A 1 90 ? -9.573 -10.975 3.615 1.00 84.19 90 TYR A C 1
ATOM 764 O O . TYR A 1 90 ? -8.424 -11.112 4.026 1.00 84.19 90 TYR A O 1
ATOM 772 N N . LEU A 1 91 ? -10.585 -10.633 4.418 1.00 84.38 91 LEU A N 1
ATOM 773 C CA . LEU A 1 91 ? -10.406 -10.439 5.857 1.00 84.38 91 LEU A CA 1
ATOM 774 C C . LEU A 1 91 ? -10.133 -11.757 6.577 1.00 84.38 91 LEU A C 1
ATOM 776 O O . LEU A 1 91 ? -9.345 -11.765 7.520 1.00 84.38 91 LEU A O 1
ATOM 780 N N . ASP A 1 92 ? -10.706 -12.859 6.092 1.00 84.81 92 ASP A N 1
ATOM 781 C CA . ASP A 1 92 ? -10.478 -14.197 6.644 1.00 84.81 92 ASP A CA 1
ATOM 782 C C . ASP A 1 92 ? -9.032 -14.684 6.400 1.00 84.81 92 ASP A C 1
ATOM 784 O O . ASP A 1 92 ? -8.527 -15.543 7.122 1.00 84.81 92 ASP A O 1
ATOM 788 N N . LEU A 1 93 ? -8.327 -14.120 5.405 1.00 85.50 93 LEU A N 1
ATOM 789 C CA . LEU A 1 93 ? -6.905 -14.401 5.157 1.00 85.50 93 LEU A CA 1
ATOM 790 C C . LEU A 1 93 ? -5.965 -13.615 6.085 1.00 85.50 93 LEU A C 1
ATOM 792 O O . LEU A 1 93 ? -4.777 -13.942 6.181 1.00 85.50 93 LEU A O 1
ATOM 796 N N . ILE A 1 94 ? -6.450 -12.559 6.743 1.00 84.12 94 ILE A N 1
ATOM 797 C CA . ILE A 1 94 ? -5.609 -11.696 7.573 1.00 84.12 94 ILE A CA 1
ATOM 798 C C . ILE A 1 94 ? -5.318 -12.402 8.896 1.00 84.12 94 ILE A C 1
ATOM 800 O O . ILE A 1 94 ? -6.213 -12.853 9.602 1.00 84.12 94 ILE A O 1
ATOM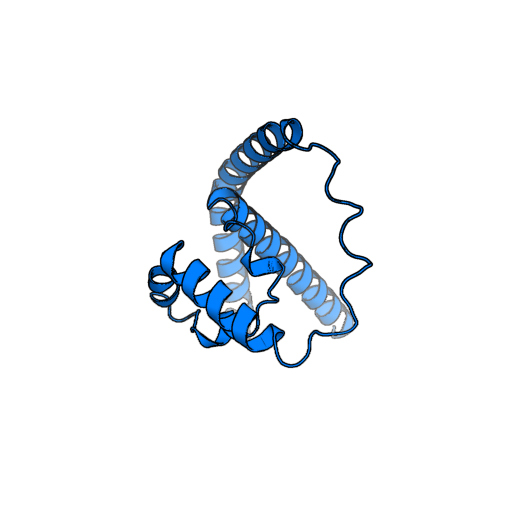 804 N N . ASN A 1 95 ? -4.044 -12.461 9.280 1.00 87.44 95 ASN A N 1
ATOM 805 C CA . ASN A 1 95 ? -3.663 -13.031 10.569 1.00 87.44 95 ASN A CA 1
ATOM 806 C C . ASN A 1 95 ? -4.310 -12.255 11.738 1.00 87.44 95 ASN A C 1
ATOM 808 O O . ASN A 1 95 ? -4.299 -11.023 11.751 1.00 87.44 95 ASN A O 1
ATOM 812 N N . GLU A 1 96 ? -4.787 -12.976 12.759 1.00 84.38 96 GLU A N 1
ATOM 813 C CA . GLU A 1 96 ? -5.397 -12.416 13.980 1.00 84.38 96 GLU A CA 1
ATOM 814 C C . GLU A 1 96 ? -4.546 -11.339 14.664 1.00 84.38 96 GLU A C 1
ATOM 816 O O . GLU A 1 96 ? -5.079 -10.416 15.282 1.00 84.38 96 GLU A O 1
ATOM 821 N N . HIS A 1 97 ? -3.220 -11.443 14.560 1.00 82.88 97 HIS A N 1
ATOM 822 C CA . HIS A 1 97 ? -2.296 -10.447 15.087 1.00 82.88 97 HIS A CA 1
ATOM 823 C C . HIS A 1 97 ? -2.498 -9.074 14.435 1.00 82.88 97 HIS A C 1
ATOM 825 O O . HIS A 1 97 ? -2.502 -8.056 15.124 1.00 82.88 97 HIS A O 1
ATOM 831 N N . TRP A 1 98 ? -2.711 -9.035 13.118 1.00 83.81 98 TRP A N 1
ATOM 832 C CA . TRP A 1 98 ? -2.835 -7.786 12.368 1.00 83.81 98 TRP A CA 1
ATOM 833 C C . TRP A 1 98 ? -4.198 -7.114 12.555 1.00 83.81 98 TRP A C 1
ATOM 835 O O . TRP A 1 98 ? -4.273 -5.888 12.527 1.00 83.81 98 TRP A O 1
ATOM 845 N N . LEU A 1 99 ? -5.252 -7.890 12.831 1.00 84.06 99 LEU A N 1
ATOM 846 C CA . LEU A 1 99 ? -6.610 -7.381 13.078 1.00 84.06 99 LEU A CA 1
ATOM 847 C C . LEU A 1 99 ? -6.733 -6.544 14.364 1.00 84.06 99 LEU A C 1
ATOM 849 O O . LEU A 1 99 ? -7.727 -5.847 14.560 1.00 84.06 99 LEU A O 1
ATOM 853 N N . GLN A 1 100 ? -5.741 -6.606 15.255 1.00 82.81 100 GLN A N 1
ATOM 854 C CA . 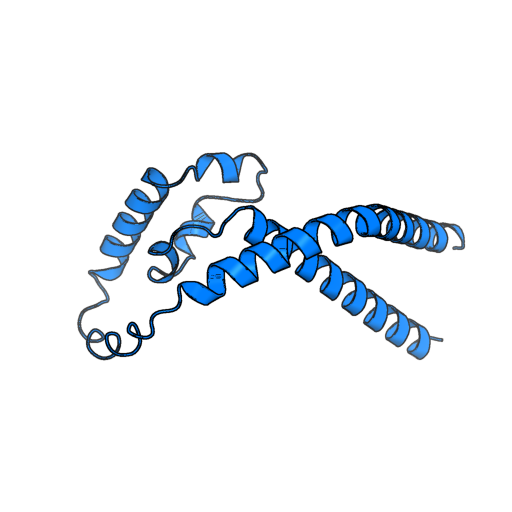GLN A 1 100 ? -5.742 -5.865 16.521 1.00 82.81 100 GLN A CA 1
ATOM 855 C C . GLN A 1 100 ? -5.289 -4.408 16.366 1.00 82.81 100 GLN A C 1
ATOM 857 O O . GLN A 1 100 ? -5.559 -3.587 17.245 1.00 82.81 100 GLN A O 1
ATOM 862 N N . PHE A 1 101 ? -4.611 -4.075 15.265 1.00 83.69 101 PHE A N 1
ATOM 863 C CA . PHE A 1 101 ? -4.109 -2.728 15.013 1.00 83.69 101 PHE A CA 1
ATOM 864 C C . PHE A 1 101 ? -5.152 -1.868 14.296 1.00 83.69 101 PHE A C 1
ATOM 866 O O . PHE A 1 101 ? -5.960 -2.350 13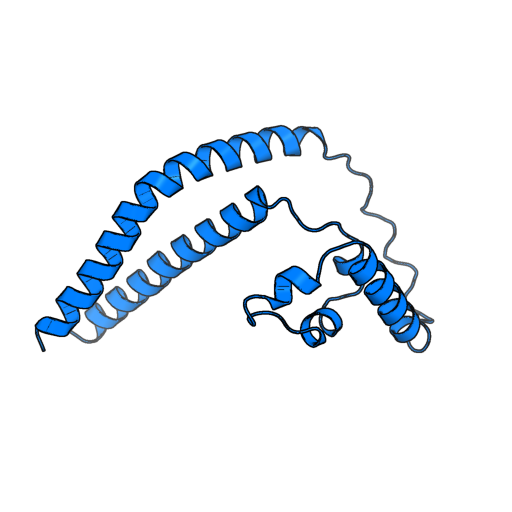.504 1.00 83.69 101 PHE A O 1
ATOM 873 N N . SER A 1 102 ? -5.132 -0.564 14.572 1.00 80.62 102 SER A N 1
ATOM 874 C CA . SER A 1 102 ? -5.916 0.402 13.804 1.00 80.62 102 SER A CA 1
ATOM 875 C C . SER A 1 102 ? -5.365 0.526 12.378 1.00 80.62 102 SER A C 1
ATOM 877 O O . SER A 1 102 ? -4.144 0.438 12.202 1.00 80.62 102 SER A O 1
ATOM 879 N N . PRO A 1 103 ? -6.220 0.787 11.374 1.00 81.44 103 PRO A N 1
ATOM 880 C CA . PRO A 1 103 ? -5.764 1.074 10.026 1.00 81.44 103 PRO A CA 1
ATOM 881 C C . PRO A 1 103 ? -4.798 2.272 10.033 1.00 81.44 103 PRO A C 1
ATOM 883 O O . PRO A 1 103 ? -4.931 3.177 10.868 1.00 81.44 103 PRO A O 1
ATOM 886 N N . PRO A 1 104 ? -3.796 2.274 9.138 1.00 83.00 104 PRO A N 1
ATOM 887 C CA . PRO A 1 104 ? -2.873 3.391 9.007 1.00 83.00 104 PRO A CA 1
ATOM 888 C C . PRO A 1 104 ? -3.622 4.657 8.579 1.00 83.00 104 PRO A C 1
ATOM 890 O O . PRO A 1 104 ? -4.690 4.592 7.971 1.00 83.00 104 PRO A O 1
ATOM 893 N N . SER A 1 105 ? -3.045 5.821 8.878 1.00 84.69 105 SER A N 1
ATOM 894 C CA . SER A 1 105 ? -3.594 7.090 8.403 1.00 84.69 105 SER A CA 1
ATOM 895 C C . SER A 1 105 ? -3.677 7.104 6.873 1.00 84.69 105 SER A C 1
ATOM 897 O O . SER A 1 105 ? -2.813 6.556 6.183 1.00 84.69 105 SER A O 1
ATOM 899 N N . GLU A 1 106 ? -4.696 7.775 6.334 1.00 82.06 106 GLU A N 1
ATOM 900 C CA . GLU A 1 106 ? -4.915 7.883 4.885 1.00 82.06 106 GLU A CA 1
ATOM 901 C C . GLU A 1 106 ? -3.672 8.433 4.160 1.00 82.06 106 GLU A C 1
ATOM 903 O O . GLU A 1 106 ? -3.297 7.967 3.085 1.00 82.06 106 GLU A O 1
ATOM 908 N N . VAL A 1 107 ? -2.977 9.381 4.797 1.00 83.75 107 VAL A N 1
ATOM 909 C CA . VAL A 1 107 ? -1.725 9.970 4.303 1.00 83.75 107 VAL A CA 1
ATOM 910 C C . VAL A 1 107 ? -0.627 8.916 4.161 1.00 83.75 107 VAL A C 1
ATOM 912 O O . VAL A 1 107 ? 0.041 8.859 3.130 1.00 83.75 107 VAL A O 1
ATOM 915 N N . MET A 1 108 ? -0.457 8.056 5.170 1.00 85.94 108 MET A N 1
ATOM 916 C CA . MET A 1 108 ? 0.555 6.999 5.147 1.00 85.94 108 MET A CA 1
ATOM 917 C C . MET A 1 108 ? 0.228 5.929 4.101 1.00 85.94 108 MET A C 1
ATOM 919 O O . MET A 1 108 ? 1.115 5.424 3.416 1.00 85.94 108 MET A O 1
ATOM 923 N N . GLN A 1 109 ? -1.049 5.583 3.944 1.00 85.38 109 GLN A N 1
ATOM 924 C CA . GLN A 1 109 ? -1.459 4.608 2.939 1.00 85.38 109 GLN A CA 1
ATOM 925 C C . GLN A 1 109 ? -1.226 5.138 1.516 1.00 85.38 109 GLN A C 1
ATOM 927 O O . GLN A 1 109 ? -0.689 4.419 0.669 1.00 85.38 109 GLN A O 1
ATOM 932 N N . LYS A 1 110 ? -1.552 6.413 1.263 1.00 83.94 110 LYS A N 1
ATOM 933 C CA . LYS A 1 110 ? -1.289 7.075 -0.023 1.00 83.94 110 LYS A CA 1
ATOM 934 C C . LYS A 1 110 ? 0.205 7.191 -0.320 1.00 83.94 110 LYS A C 1
ATOM 936 O O . LYS A 1 110 ? 0.613 6.927 -1.450 1.00 83.94 110 LYS A O 1
ATOM 941 N N . SER A 1 111 ? 1.029 7.531 0.672 1.00 86.06 111 SER A N 1
ATOM 942 C CA . SER A 1 111 ? 2.476 7.657 0.470 1.00 86.06 111 SER A CA 1
ATOM 943 C C . SER A 1 111 ? 3.139 6.318 0.149 1.00 86.06 111 SER A C 1
ATOM 945 O O . SER A 1 111 ? 3.926 6.238 -0.794 1.00 86.06 111 SER A O 1
ATOM 947 N N . LEU A 1 112 ? 2.775 5.245 0.859 1.00 86.81 112 LEU A N 1
ATOM 948 C CA . LEU A 1 112 ? 3.260 3.896 0.563 1.00 86.81 112 LEU A CA 1
ATOM 949 C C . LEU A 1 112 ? 2.836 3.437 -0.837 1.00 86.81 112 LEU A C 1
ATOM 951 O O . LEU A 1 112 ? 3.655 2.881 -1.569 1.00 86.81 112 LEU A O 1
ATOM 955 N N . GLY A 1 113 ? 1.590 3.717 -1.232 1.00 84.62 113 GLY A N 1
ATOM 956 C CA . GLY A 1 113 ? 1.102 3.438 -2.583 1.00 84.62 113 GLY A CA 1
ATOM 957 C C . GLY A 1 113 ? 1.898 4.180 -3.661 1.00 84.62 113 GLY A C 1
ATOM 958 O O . GLY A 1 113 ? 2.310 3.574 -4.649 1.00 84.62 113 GLY A O 1
ATOM 959 N N . ALA A 1 114 ? 2.186 5.466 -3.448 1.00 83.69 114 ALA A N 1
ATOM 960 C CA . ALA A 1 114 ? 2.991 6.260 -4.373 1.00 83.69 114 ALA A CA 1
ATOM 961 C C . ALA A 1 114 ? 4.415 5.699 -4.511 1.00 83.69 114 ALA A C 1
ATOM 963 O O . ALA A 1 114 ? 4.868 5.435 -5.623 1.00 83.69 114 ALA A O 1
ATOM 964 N N . ILE A 1 115 ? 5.096 5.429 -3.393 1.00 86.69 115 ILE A N 1
ATOM 965 C CA . ILE A 1 115 ? 6.447 4.844 -3.386 1.00 86.69 115 ILE A CA 1
ATOM 966 C C . ILE A 1 115 ? 6.468 3.497 -4.120 1.00 86.69 115 ILE A C 1
ATOM 968 O O . ILE A 1 115 ? 7.380 3.226 -4.904 1.00 86.69 115 ILE A O 1
ATOM 972 N N . TYR A 1 116 ? 5.446 2.667 -3.911 1.00 86.81 116 TYR A N 1
ATOM 973 C CA . TYR A 1 116 ? 5.325 1.382 -4.587 1.00 86.81 116 TYR A CA 1
ATOM 974 C C . TYR A 1 116 ? 5.239 1.531 -6.112 1.00 86.81 116 TYR A C 1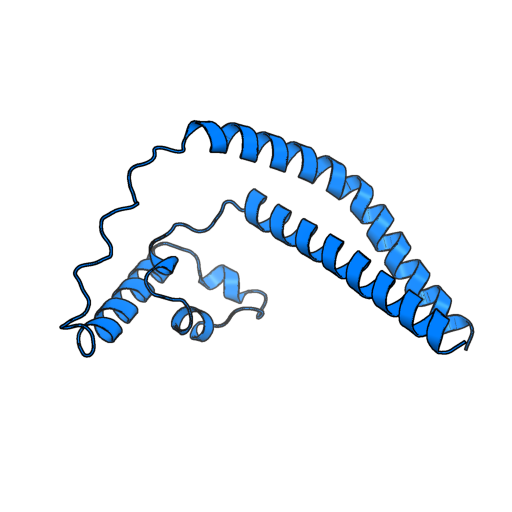
ATOM 976 O O . TYR A 1 116 ? 5.942 0.826 -6.842 1.00 86.81 116 TYR A O 1
ATOM 984 N N . VAL A 1 117 ? 4.425 2.469 -6.605 1.00 84.62 117 VAL A N 1
ATOM 985 C CA . VAL A 1 117 ? 4.301 2.741 -8.046 1.00 84.62 117 VAL A CA 1
ATOM 986 C C . VAL A 1 117 ? 5.636 3.205 -8.628 1.00 84.62 117 VAL A C 1
ATOM 988 O O . VAL A 1 117 ? 6.022 2.751 -9.702 1.00 84.62 117 VAL A O 1
ATOM 991 N N . LEU A 1 118 ? 6.378 4.046 -7.912 1.00 85.06 118 LEU A N 1
ATOM 992 C CA . LEU A 1 118 ? 7.668 4.574 -8.362 1.00 85.06 118 LEU A CA 1
ATOM 993 C C . LEU A 1 118 ? 8.733 3.489 -8.494 1.00 85.06 118 LEU A C 1
ATOM 995 O O . LEU A 1 118 ? 9.404 3.392 -9.520 1.00 85.06 118 LEU A O 1
ATOM 999 N N . PHE A 1 119 ? 8.864 2.622 -7.492 1.00 86.25 119 PHE A N 1
ATOM 1000 C CA . PHE A 1 119 ? 9.798 1.504 -7.601 1.00 86.25 119 PHE A CA 1
ATOM 1001 C C . PHE A 1 119 ? 9.371 0.502 -8.671 1.00 86.25 119 PHE A C 1
ATOM 1003 O O . PHE A 1 119 ? 10.220 -0.021 -9.393 1.00 86.25 119 PHE A O 1
ATOM 1010 N N . SER A 1 120 ? 8.066 0.278 -8.826 1.00 83.56 120 SER A N 1
ATOM 1011 C CA . SER A 1 120 ? 7.538 -0.612 -9.859 1.00 83.56 120 SER A CA 1
ATOM 1012 C C . SER A 1 120 ? 7.821 -0.085 -11.267 1.00 83.56 120 SER A C 1
ATOM 1014 O O . SER A 1 120 ? 8.235 -0.856 -12.130 1.00 83.56 120 SER A O 1
ATOM 1016 N N . THR A 1 121 ? 7.658 1.218 -11.521 1.00 82.31 121 THR A N 1
ATOM 1017 C CA . THR A 1 121 ? 7.930 1.807 -12.843 1.00 82.31 121 THR A CA 1
ATOM 1018 C C . THR A 1 121 ? 9.416 1.773 -13.181 1.00 82.31 121 THR A C 1
ATOM 1020 O O . THR A 1 121 ? 9.773 1.326 -14.272 1.00 82.31 121 THR A O 1
ATOM 1023 N N . VAL A 1 122 ? 10.286 2.156 -12.242 1.00 88.50 122 VAL A N 1
ATOM 1024 C CA . VAL A 1 122 ? 11.745 2.095 -12.424 1.00 88.50 122 VAL A CA 1
ATOM 1025 C C . VAL A 1 122 ? 12.209 0.651 -12.635 1.00 88.50 122 VAL A C 1
ATOM 1027 O O . VAL A 1 122 ? 12.979 0.386 -13.558 1.00 88.50 122 VAL A O 1
ATOM 1030 N N . GLY A 1 123 ? 11.707 -0.295 -11.837 1.00 87.88 123 GLY A N 1
ATOM 1031 C CA . GLY A 1 123 ? 12.044 -1.715 -11.954 1.00 87.88 123 GLY A CA 1
ATOM 1032 C C . GLY A 1 123 ? 11.593 -2.327 -13.282 1.00 87.88 123 GLY A C 1
ATOM 1033 O O . GLY A 1 123 ? 12.381 -2.983 -13.965 1.00 87.88 123 GLY A O 1
ATOM 1034 N N . CYS A 1 124 ? 10.350 -2.071 -13.697 1.00 84.38 124 CYS A N 1
ATOM 1035 C CA . CYS A 1 124 ? 9.840 -2.522 -14.991 1.00 84.38 124 CYS A CA 1
ATOM 1036 C C . CYS A 1 124 ? 10.644 -1.927 -16.152 1.00 84.38 124 CYS A C 1
ATOM 1038 O O . CYS A 1 124 ? 11.031 -2.659 -17.061 1.00 84.38 124 CYS A O 1
ATOM 1040 N N . TRP A 1 125 ? 10.941 -0.625 -16.118 1.00 83.62 125 TRP A N 1
ATOM 1041 C CA . TRP A 1 125 ? 11.689 0.037 -17.186 1.00 83.62 125 TRP A CA 1
ATOM 1042 C C . TRP A 1 125 ? 13.137 -0.447 -17.272 1.00 83.62 125 TRP A C 1
ATOM 1044 O O . TRP A 1 125 ? 13.619 -0.746 -18.364 1.00 83.62 125 TRP A O 1
ATOM 1054 N N . GLY A 1 126 ? 13.810 -0.599 -16.128 1.00 86.81 126 GLY A N 1
ATOM 1055 C CA . GLY A 1 126 ? 15.158 -1.160 -16.066 1.00 86.81 126 GLY A CA 1
ATOM 1056 C C . GLY A 1 126 ? 15.220 -2.551 -16.697 1.00 86.81 126 GLY A C 1
ATOM 1057 O O . GLY A 1 126 ? 16.057 -2.801 -17.563 1.00 86.81 126 GLY A O 1
ATOM 1058 N N . ASN A 1 127 ? 14.271 -3.424 -16.350 1.00 90.56 127 ASN A N 1
ATOM 1059 C CA . ASN A 1 127 ? 14.187 -4.765 -16.930 1.00 90.56 127 ASN A CA 1
ATOM 1060 C C . ASN A 1 127 ? 13.889 -4.740 -18.438 1.00 90.56 127 ASN A C 1
ATOM 1062 O O . ASN A 1 127 ? 14.494 -5.498 -19.196 1.00 90.56 127 ASN A O 1
ATOM 1066 N N . VAL A 1 128 ? 13.005 -3.849 -18.900 1.00 91.69 128 VAL A N 1
ATOM 1067 C CA . VAL A 1 128 ? 12.715 -3.678 -20.334 1.00 91.69 128 VAL A CA 1
ATOM 1068 C C . VAL A 1 128 ? 13.954 -3.219 -21.103 1.00 91.69 128 VAL A C 1
ATOM 1070 O O . VAL A 1 128 ? 14.225 -3.767 -22.171 1.00 91.69 128 VAL A O 1
ATOM 1073 N N . ILE A 1 129 ? 14.730 -2.264 -20.574 1.00 91.75 129 ILE A N 1
ATOM 1074 C CA . ILE A 1 129 ? 15.979 -1.812 -21.206 1.00 91.75 129 ILE A CA 1
ATOM 1075 C C . ILE A 1 129 ? 16.973 -2.967 -21.315 1.00 91.75 129 ILE A C 1
ATOM 1077 O O . ILE A 1 129 ? 17.537 -3.175 -22.387 1.00 91.75 129 ILE A O 1
ATOM 1081 N N . VAL A 1 130 ? 17.175 -3.729 -20.237 1.00 93.94 130 VAL A N 1
ATOM 1082 C CA . VAL A 1 130 ? 18.109 -4.865 -20.231 1.00 93.94 130 VAL A CA 1
ATOM 1083 C C . VAL A 1 130 ? 17.713 -5.900 -21.284 1.00 93.94 130 VAL A C 1
ATOM 1085 O O . VAL A 1 130 ? 18.553 -6.321 -22.078 1.00 93.94 130 VAL A O 1
ATOM 1088 N N . LEU A 1 131 ? 16.429 -6.264 -21.350 1.00 92.94 131 LEU A N 1
ATOM 1089 C CA . LEU A 1 131 ? 15.926 -7.188 -22.369 1.00 92.94 131 LEU A CA 1
ATOM 1090 C C . LEU A 1 131 ? 16.081 -6.621 -23.783 1.00 92.94 131 LEU A C 1
ATOM 1092 O O . LEU A 1 131 ? 16.470 -7.346 -24.693 1.00 92.94 131 LEU A O 1
ATOM 1096 N N . PHE A 1 132 ? 15.821 -5.328 -23.976 1.00 92.44 132 PHE A N 1
ATOM 1097 C CA . PHE A 1 132 ? 16.001 -4.673 -25.267 1.00 92.44 132 PHE A CA 1
ATOM 1098 C C . PHE A 1 132 ? 17.467 -4.666 -25.714 1.00 92.44 132 PHE A C 1
ATOM 1100 O O . PHE A 1 132 ? 17.734 -4.895 -26.888 1.00 92.44 132 PHE A O 1
ATOM 1107 N N . MET A 1 133 ? 18.407 -4.435 -24.793 1.00 91.31 133 MET A N 1
ATOM 1108 C CA . MET A 1 133 ? 19.842 -4.500 -25.076 1.00 91.31 133 MET A CA 1
ATOM 1109 C C . MET A 1 133 ? 20.309 -5.919 -25.392 1.00 91.31 133 MET A C 1
ATOM 1111 O O . MET A 1 133 ? 21.205 -6.079 -26.204 1.00 91.31 133 MET A O 1
ATOM 1115 N N . TYR A 1 134 ? 19.732 -6.937 -24.753 1.00 90.62 134 TYR A N 1
ATOM 1116 C CA . TYR A 1 134 ? 20.115 -8.328 -24.995 1.00 90.62 134 TYR A CA 1
ATOM 1117 C C . TYR A 1 134 ? 19.554 -8.880 -26.314 1.00 90.62 134 TYR A C 1
ATOM 1119 O O . TYR A 1 134 ? 20.193 -9.690 -26.977 1.00 90.62 134 TYR A O 1
ATOM 1127 N N . LEU A 1 135 ? 18.343 -8.461 -26.690 1.00 88.38 135 LEU A N 1
ATOM 1128 C CA . LEU A 1 135 ? 17.651 -8.925 -27.898 1.00 88.38 135 LEU A CA 1
ATOM 1129 C C . LEU A 1 135 ? 18.028 -8.141 -29.167 1.00 88.38 135 LEU A C 1
ATOM 1131 O O . LEU A 1 135 ? 17.508 -8.449 -30.242 1.00 88.38 135 LEU A O 1
ATOM 1135 N N . ARG A 1 136 ? 18.882 -7.123 -29.048 1.00 64.19 136 ARG A N 1
ATOM 1136 C CA . ARG A 1 136 ? 19.351 -6.272 -30.143 1.00 64.19 136 ARG A CA 1
ATOM 1137 C C . ARG A 1 136 ? 20.844 -6.460 -30.362 1.00 64.19 136 ARG A C 1
ATOM 1139 O O . ARG A 1 136 ? 21.217 -6.540 -31.552 1.00 64.19 136 ARG A O 1
#

Radius of gyration: 22.0 Å; chains: 1; bounding box: 38×44×62 Å

pLDDT: mean 70.64, std 15.93, range [41.22, 93.94]

Sequence (136 aa):
MRAKLFFGFFIVTASILCCEDVYGQILWQVEDYFYNSRDKRSPEIGQKYAESNATQLNGTSLNHKRLLDTFKTRWPVEEWREFRYFTDDYLDLINEHWLQFSPPSEVMQKSLGAIYVLFSTVGCWGNVIVLFMYLR